Protein AF-A0A1J5MVI3-F1 (afdb_monomer_lite)

Structure (mmCIF, N/CA/C/O backbone):
data_AF-A0A1J5MVI3-F1
#
_entry.id   AF-A0A1J5MVI3-F1
#
loop_
_atom_site.group_PDB
_atom_site.id
_atom_site.type_symbol
_atom_site.label_atom_id
_atom_site.label_alt_id
_atom_site.label_comp_id
_atom_site.label_asym_id
_atom_site.label_entity_id
_atom_site.label_seq_id
_atom_site.pdbx_PDB_ins_code
_atom_site.Cartn_x
_atom_site.Cartn_y
_atom_site.Cartn_z
_atom_site.occupancy
_atom_site.B_iso_or_equiv
_atom_site.auth_seq_id
_atom_site.auth_comp_id
_atom_site.auth_asym_id
_atom_site.auth_atom_id
_atom_site.pdbx_PDB_model_num
ATOM 1 N N . THR A 1 1 ? -4.980 4.158 -11.750 1.00 55.03 1 THR A N 1
ATOM 2 C CA . THR A 1 1 ? -5.540 4.175 -10.381 1.00 55.03 1 THR A CA 1
ATOM 3 C C . THR A 1 1 ? -5.463 2.776 -9.834 1.00 55.03 1 THR A C 1
ATOM 5 O O . THR A 1 1 ? -5.849 1.848 -10.532 1.00 55.03 1 THR A O 1
ATOM 8 N N . ALA A 1 2 ? -4.889 2.605 -8.650 1.00 66.31 2 ALA A N 1
ATOM 9 C CA . ALA A 1 2 ? -4.780 1.292 -8.038 1.00 66.31 2 ALA A CA 1
ATOM 10 C C . ALA A 1 2 ? -6.059 0.984 -7.240 1.00 66.31 2 ALA A C 1
ATOM 12 O O . ALA A 1 2 ? -6.605 1.870 -6.583 1.00 66.31 2 ALA A O 1
ATOM 13 N N . ALA A 1 3 ? -6.581 -0.234 -7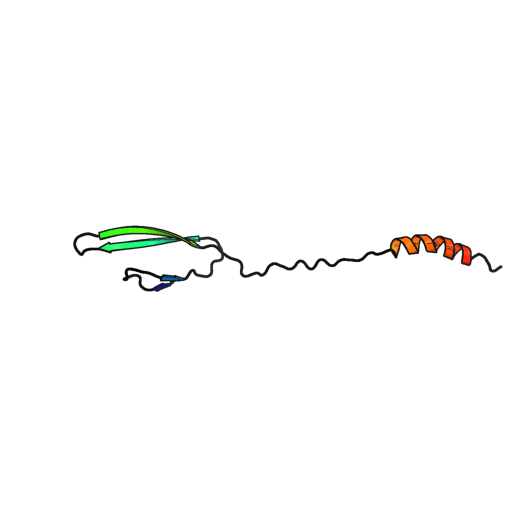.381 1.00 82.12 3 ALA A N 1
ATOM 14 C CA . ALA A 1 3 ? -7.842 -0.648 -6.774 1.00 82.12 3 ALA A CA 1
ATOM 15 C C . ALA A 1 3 ? -7.591 -1.348 -5.431 1.00 82.12 3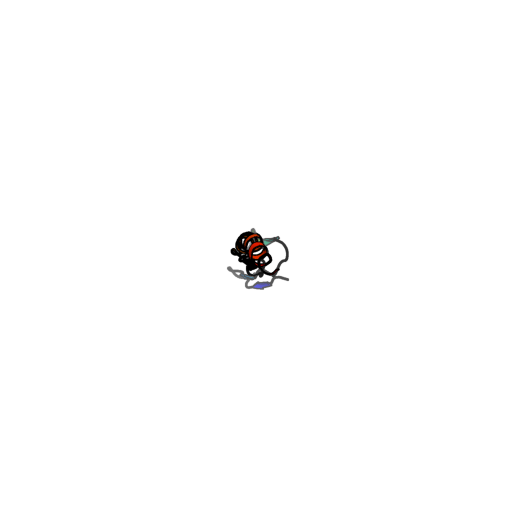 ALA A C 1
ATOM 17 O O . ALA A 1 3 ? -6.659 -2.145 -5.313 1.00 82.12 3 ALA A O 1
ATOM 18 N N . ILE A 1 4 ? -8.444 -1.070 -4.443 1.00 89.88 4 ILE A N 1
ATOM 19 C CA . ILE A 1 4 ? -8.478 -1.781 -3.160 1.00 89.88 4 ILE A CA 1
ATOM 20 C C . ILE A 1 4 ? -9.744 -2.633 -3.125 1.00 89.88 4 ILE A C 1
ATOM 22 O O . ILE A 1 4 ? -10.848 -2.119 -3.306 1.00 89.88 4 ILE A O 1
ATOM 26 N N . ASN A 1 5 ? -9.584 -3.928 -2.869 1.00 93.00 5 ASN A N 1
ATOM 27 C CA . ASN A 1 5 ? -10.688 -4.857 -2.649 1.00 93.00 5 ASN A CA 1
ATOM 28 C C . ASN A 1 5 ? -10.885 -5.089 -1.149 1.00 93.00 5 ASN A C 1
ATOM 30 O O . ASN A 1 5 ? -9.911 -5.294 -0.432 1.00 93.00 5 ASN A O 1
ATOM 34 N N . GLY A 1 6 ? -12.137 -5.093 -0.681 1.00 92.38 6 GLY A N 1
ATOM 35 C CA . GLY A 1 6 ? -12.454 -5.360 0.728 1.00 92.38 6 GLY A CA 1
ATOM 36 C C . GLY A 1 6 ? -12.058 -4.241 1.697 1.00 92.38 6 GLY A C 1
ATOM 37 O O . GLY A 1 6 ? -11.767 -4.525 2.850 1.00 92.38 6 GLY A O 1
ATOM 38 N N . ALA A 1 7 ? -12.048 -2.978 1.255 1.00 91.12 7 ALA A N 1
ATOM 39 C CA . ALA A 1 7 ? -11.682 -1.829 2.097 1.00 91.12 7 ALA A CA 1
ATOM 40 C C . ALA A 1 7 ? -12.553 -1.668 3.364 1.00 91.12 7 ALA A C 1
ATOM 42 O O . ALA A 1 7 ? -12.132 -1.038 4.327 1.00 91.12 7 ALA A O 1
ATOM 43 N N . ASP A 1 8 ? -13.761 -2.233 3.358 1.00 92.19 8 ASP A N 1
ATOM 44 C CA . ASP A 1 8 ? -14.738 -2.244 4.450 1.00 92.19 8 ASP A CA 1
ATOM 45 C C . ASP A 1 8 ? -14.718 -3.546 5.275 1.00 92.19 8 ASP A C 1
ATOM 47 O O . ASP A 1 8 ? -15.579 -3.768 6.130 1.00 92.19 8 ASP A O 1
ATOM 51 N N . LYS A 1 9 ? -13.762 -4.439 5.009 1.00 93.25 9 LYS A N 1
ATOM 52 C CA . LYS A 1 9 ? -13.595 -5.717 5.706 1.00 93.25 9 LYS A CA 1
ATOM 53 C C . LYS A 1 9 ? -12.392 -5.659 6.640 1.00 93.25 9 LYS A C 1
ATOM 55 O O . LYS A 1 9 ? -11.573 -4.750 6.592 1.00 93.25 9 LYS A O 1
ATOM 60 N N . ALA A 1 10 ? -12.262 -6.690 7.474 1.00 92.88 10 ALA A N 1
ATOM 61 C CA . ALA A 1 10 ? -11.080 -6.868 8.315 1.00 92.88 10 ALA A CA 1
ATOM 62 C C . ALA A 1 10 ? -9.787 -7.067 7.498 1.00 92.88 10 ALA A C 1
ATOM 64 O O . ALA A 1 10 ? -8.697 -6.836 8.013 1.00 92.88 10 ALA A O 1
ATOM 65 N N . GLU A 1 11 ? -9.912 -7.492 6.239 1.00 92.56 11 GLU A N 1
ATOM 66 C CA . GLU A 1 11 ? -8.803 -7.698 5.317 1.00 92.56 11 GLU A CA 1
ATOM 67 C C . GLU A 1 11 ? -9.070 -6.949 4.009 1.00 92.56 11 GLU A C 1
ATOM 69 O O . GLU A 1 11 ? -10.082 -7.187 3.343 1.00 92.56 11 GLU A O 1
ATOM 74 N N . ALA A 1 12 ? -8.141 -6.062 3.652 1.00 93.44 12 ALA A N 1
ATOM 75 C CA . ALA A 1 12 ? -8.144 -5.322 2.401 1.00 93.44 12 ALA A CA 1
ATOM 76 C C . ALA A 1 12 ? -6.973 -5.780 1.525 1.00 93.44 12 ALA A C 1
ATOM 78 O O . ALA A 1 12 ? -5.848 -5.941 2.000 1.00 93.44 12 ALA A O 1
ATOM 79 N N . VAL A 1 13 ? -7.234 -5.965 0.233 1.00 92.88 13 VAL A N 1
ATOM 80 C CA . VAL A 1 13 ? -6.246 -6.424 -0.746 1.00 92.88 13 VAL A CA 1
ATOM 81 C C . VAL A 1 13 ? -5.961 -5.314 -1.740 1.00 92.88 13 VAL A C 1
ATOM 83 O O . VAL A 1 13 ? -6.872 -4.730 -2.329 1.00 92.88 13 VAL A O 1
ATOM 86 N N . TYR A 1 14 ? -4.675 -5.068 -1.958 1.00 90.94 14 TYR A N 1
ATOM 87 C CA . TYR A 1 14 ? -4.161 -4.099 -2.909 1.00 90.94 14 TYR A CA 1
ATOM 88 C C . TYR A 1 14 ? -3.279 -4.798 -3.943 1.00 90.94 14 TYR A C 1
ATOM 90 O O . TYR A 1 14 ? -2.438 -5.625 -3.593 1.00 90.94 14 TYR A O 1
ATOM 98 N N . THR A 1 15 ? -3.437 -4.442 -5.217 1.00 90.31 15 THR A N 1
ATOM 99 C CA . THR A 1 15 ? -2.521 -4.874 -6.279 1.00 90.31 15 THR A CA 1
ATOM 100 C C . THR A 1 15 ? -1.656 -3.697 -6.699 1.00 90.31 15 THR A C 1
ATOM 102 O O . THR A 1 15 ? -2.171 -2.671 -7.146 1.00 90.31 15 THR A O 1
ATOM 105 N N . ALA A 1 16 ? -0.340 -3.853 -6.557 1.00 88.31 16 ALA A N 1
ATOM 106 C CA . ALA A 1 16 ? 0.616 -2.831 -6.953 1.00 88.31 16 ALA A CA 1
ATOM 107 C C . ALA A 1 16 ? 0.524 -2.541 -8.466 1.00 88.31 16 ALA A C 1
ATOM 109 O O . ALA A 1 16 ? 0.484 -3.483 -9.262 1.00 88.31 16 ALA A O 1
ATOM 110 N N . PRO A 1 17 ? 0.466 -1.261 -8.880 1.00 85.38 17 PRO A N 1
ATOM 111 C CA . PRO A 1 17 ? 0.467 -0.887 -10.282 1.00 85.38 17 PRO A CA 1
ATOM 112 C C . PRO A 1 17 ? 1.869 -1.017 -10.875 1.00 85.38 17 PRO A C 1
ATOM 114 O O . PRO A 1 17 ? 2.869 -1.050 -10.163 1.00 85.38 17 PRO A O 1
ATOM 117 N N . GLN A 1 18 ? 1.920 -1.006 -12.203 1.00 87.44 18 GLN A N 1
ATOM 118 C CA . GLN A 1 18 ? 3.154 -0.755 -12.936 1.00 87.44 18 GLN A CA 1
ATOM 119 C C . GLN A 1 18 ? 3.604 0.688 -12.673 1.00 87.44 18 GLN A C 1
ATOM 121 O O . GLN A 1 18 ? 2.812 1.624 -12.823 1.00 87.44 18 GLN A O 1
ATOM 126 N N . ILE A 1 19 ? 4.854 0.849 -12.252 1.00 87.88 19 ILE A N 1
ATOM 127 C CA . ILE A 1 19 ? 5.472 2.128 -11.889 1.00 87.88 19 ILE A CA 1
ATOM 128 C C . ILE A 1 19 ? 6.803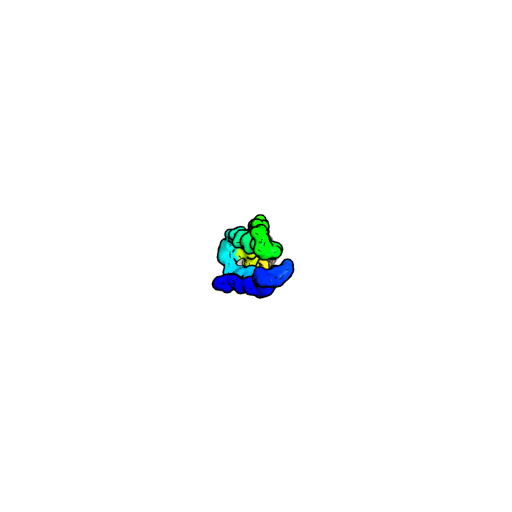 2.271 -12.620 1.00 87.88 19 ILE A C 1
ATOM 130 O O . ILE A 1 19 ? 7.434 1.276 -12.941 1.00 87.88 19 ILE A O 1
ATOM 134 N N . THR A 1 20 ? 7.214 3.507 -12.898 1.00 88.94 20 THR A N 1
ATOM 135 C CA . THR A 1 20 ? 8.500 3.809 -13.552 1.00 88.94 20 THR A CA 1
ATOM 136 C C . THR A 1 20 ? 9.580 4.253 -12.568 1.00 88.94 20 THR A C 1
ATOM 138 O O . THR A 1 20 ? 10.728 4.427 -12.957 1.00 88.94 20 THR A O 1
ATOM 141 N N . GLU A 1 21 ? 9.201 4.504 -11.313 1.00 89.88 21 GLU A N 1
ATOM 142 C CA . GLU A 1 21 ? 10.083 4.924 -10.226 1.00 89.88 21 GLU A CA 1
ATOM 143 C C . GLU A 1 21 ? 9.538 4.384 -8.901 1.00 89.88 21 GLU A C 1
ATOM 145 O O . GLU A 1 21 ? 8.323 4.267 -8.733 1.00 89.88 21 GLU A O 1
ATOM 150 N N . ASN A 1 22 ? 10.434 4.081 -7.955 1.00 93.44 22 ASN A N 1
ATOM 151 C CA . ASN A 1 22 ? 10.063 3.610 -6.618 1.00 93.44 22 ASN A CA 1
ATOM 152 C C . ASN A 1 22 ? 9.155 4.619 -5.907 1.00 93.44 22 ASN A C 1
ATOM 154 O O . ASN A 1 22 ? 9.423 5.821 -5.918 1.00 93.44 22 ASN A O 1
ATOM 158 N N . ALA A 1 23 ? 8.135 4.119 -5.215 1.00 92.75 23 ALA A N 1
ATOM 159 C CA . ALA A 1 23 ? 7.183 4.951 -4.496 1.00 92.75 23 ALA A CA 1
ATOM 160 C C . ALA A 1 23 ? 6.757 4.303 -3.177 1.00 92.75 23 ALA A C 1
ATOM 162 O O . ALA A 1 23 ? 6.588 3.088 -3.094 1.00 92.75 23 ALA A O 1
ATOM 163 N N . THR A 1 24 ? 6.514 5.127 -2.162 1.00 94.31 24 THR A N 1
ATOM 164 C CA . THR A 1 24 ? 5.868 4.698 -0.918 1.00 94.31 24 THR A CA 1
ATOM 165 C C . THR A 1 24 ? 4.404 5.107 -0.965 1.00 94.31 24 THR A C 1
ATOM 167 O O . THR A 1 24 ? 4.078 6.277 -1.169 1.00 94.31 24 THR A O 1
ATOM 170 N N . LEU A 1 25 ? 3.514 4.138 -0.782 1.00 91.75 25 LEU A N 1
ATOM 171 C CA . LEU A 1 25 ? 2.074 4.350 -0.714 1.00 91.75 25 LEU A CA 1
ATOM 172 C C . LEU A 1 25 ? 1.628 4.293 0.742 1.00 91.75 25 LEU A C 1
ATOM 174 O O . LEU A 1 25 ? 1.960 3.344 1.448 1.00 91.75 25 LEU A O 1
ATOM 178 N N . VAL A 1 26 ? 0.874 5.297 1.181 1.00 93.88 26 VAL A N 1
ATOM 179 C CA . VAL A 1 26 ? 0.356 5.378 2.550 1.00 93.88 26 VAL A CA 1
ATOM 180 C C . VAL A 1 26 ? -1.144 5.128 2.523 1.00 93.88 26 VAL A C 1
ATOM 182 O O . VAL A 1 26 ? -1.878 5.789 1.789 1.00 93.88 26 VAL A O 1
ATOM 185 N N . PHE A 1 27 ? -1.589 4.165 3.322 1.00 93.25 27 PHE A N 1
ATOM 186 C CA . PHE A 1 27 ? -2.993 3.825 3.514 1.00 93.25 27 PHE A CA 1
ATOM 187 C C . PHE A 1 27 ? -3.402 4.152 4.947 1.00 93.25 27 PHE A C 1
ATOM 189 O O . PHE A 1 27 ? -2.670 3.840 5.884 1.00 93.25 27 PHE A O 1
ATOM 196 N N . GLU A 1 28 ? -4.583 4.736 5.126 1.00 95.25 28 GLU A N 1
ATOM 197 C CA . GLU A 1 28 ? -5.176 4.954 6.444 1.00 95.25 28 GLU A CA 1
ATOM 198 C C . GLU A 1 28 ? -6.267 3.912 6.695 1.00 95.25 28 GLU A C 1
ATOM 200 O O . GLU A 1 28 ? -7.183 3.737 5.890 1.00 95.25 28 GLU A O 1
ATOM 205 N N . VAL A 1 29 ? -6.165 3.218 7.826 1.00 95.06 29 VAL A N 1
ATOM 206 C CA . VAL A 1 29 ? -7.185 2.291 8.314 1.00 95.06 29 VAL A CA 1
ATOM 207 C C . VAL A 1 29 ? -7.928 2.964 9.452 1.00 95.06 29 VAL A C 1
ATOM 209 O O . VAL A 1 29 ? -7.301 3.393 10.417 1.00 95.06 29 VAL A O 1
ATOM 212 N N . VAL A 1 30 ? -9.256 3.008 9.369 1.00 96.06 30 VAL A N 1
ATOM 213 C CA . VAL A 1 30 ? -10.124 3.563 10.413 1.00 96.06 30 VAL A CA 1
ATOM 214 C C . VAL A 1 30 ? -11.052 2.469 10.924 1.00 96.06 30 VAL A C 1
ATOM 216 O O . VAL A 1 30 ? -11.768 1.843 10.147 1.00 96.06 30 VAL A O 1
ATOM 219 N N . VAL A 1 31 ? -11.062 2.250 12.238 1.00 96.06 31 VAL A N 1
ATOM 220 C CA . VAL A 1 31 ? -11.957 1.296 12.908 1.00 96.06 31 VAL A CA 1
ATOM 221 C C . VAL A 1 31 ? -12.850 2.056 13.879 1.00 96.06 31 VAL A C 1
ATOM 223 O O . VAL A 1 31 ? -12.354 2.867 14.659 1.00 96.06 31 VAL A O 1
ATOM 226 N N . SER A 1 32 ? -14.156 1.783 13.848 1.00 96.38 32 SER A N 1
ATOM 227 C CA . SER A 1 32 ? -15.137 2.389 14.751 1.00 96.38 32 SER A CA 1
ATOM 228 C C . SER A 1 32 ? -15.979 1.333 15.459 1.00 96.38 32 SER A C 1
ATOM 230 O O . SER A 1 32 ? -16.370 0.337 14.854 1.00 96.38 32 SER A O 1
ATOM 232 N N . ASP A 1 33 ? -16.296 1.580 16.729 1.00 95.81 33 ASP A N 1
ATOM 233 C CA . ASP A 1 33 ? -17.253 0.798 17.523 1.00 95.81 33 ASP A CA 1
ATOM 234 C C . ASP A 1 33 ? -18.647 1.460 17.596 1.00 95.81 33 ASP A C 1
ATOM 236 O O . ASP A 1 33 ? -19.506 1.052 18.380 1.00 95.81 33 ASP A O 1
ATOM 240 N N . GLY A 1 34 ? -18.871 2.512 16.799 1.00 96.25 34 GLY A N 1
ATOM 241 C CA . GLY A 1 34 ? -20.095 3.315 16.800 1.00 96.25 34 GLY A CA 1
ATOM 242 C C . GLY A 1 34 ? -20.137 4.419 17.863 1.00 96.25 34 GLY A C 1
ATOM 243 O O . GLY A 1 34 ? -21.086 5.203 17.873 1.00 96.25 34 GLY A O 1
ATOM 244 N N . LYS A 1 35 ? -19.131 4.518 18.741 1.00 96.88 35 LYS A N 1
ATOM 245 C CA . LYS A 1 35 ? -18.984 5.607 19.725 1.00 96.88 35 LYS A CA 1
ATOM 246 C C . LYS A 1 35 ? -17.690 6.383 19.527 1.00 96.88 35 LYS A C 1
ATOM 248 O O . LYS A 1 35 ? -17.685 7.605 19.648 1.00 96.88 35 LYS A O 1
ATOM 253 N N . ALA A 1 36 ? -16.611 5.674 19.231 1.00 96.75 36 ALA A N 1
ATOM 254 C CA . ALA A 1 36 ? -15.302 6.225 18.947 1.00 96.75 36 ALA A CA 1
ATOM 255 C C . ALA A 1 36 ? -14.744 5.625 17.653 1.00 96.75 36 ALA A C 1
ATOM 257 O O . ALA A 1 36 ? -15.210 4.593 17.161 1.00 96.75 36 ALA A O 1
ATOM 258 N N . SER A 1 37 ? -13.728 6.290 17.113 1.00 97.44 3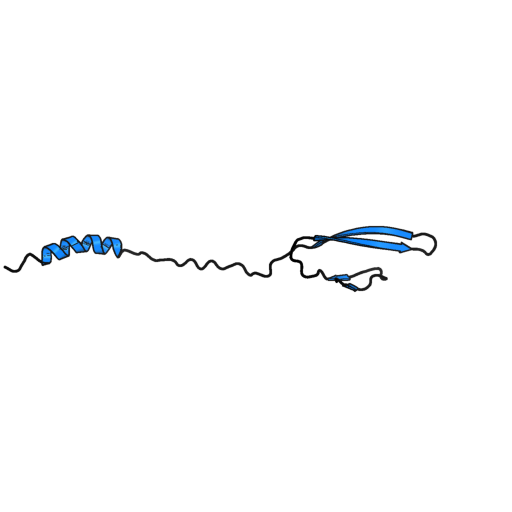7 SER A N 1
ATOM 259 C CA . SER A 1 37 ? -12.962 5.805 15.972 1.00 97.44 37 SER A CA 1
ATOM 260 C C . SER A 1 37 ? -11.479 5.923 16.273 1.00 97.44 37 SER A C 1
ATOM 262 O O . SER A 1 37 ? -11.040 6.879 16.912 1.00 97.44 37 SER A O 1
ATOM 264 N N . VAL A 1 38 ? -10.713 4.951 15.796 1.00 97.62 38 VAL A N 1
ATOM 265 C CA . VAL A 1 38 ? -9.254 4.936 15.874 1.00 97.62 38 VAL A CA 1
ATOM 266 C C . VAL A 1 38 ? -8.721 4.778 14.462 1.00 97.62 38 VAL A C 1
ATOM 268 O O . VAL A 1 38 ? -9.196 3.911 13.726 1.00 97.62 38 VAL A O 1
ATOM 271 N N . SER A 1 39 ? -7.745 5.606 14.093 1.00 97.19 39 SER A N 1
ATOM 272 C CA . SER A 1 39 ? -7.057 5.501 12.812 1.00 97.19 39 SER A CA 1
ATOM 273 C C . SER A 1 39 ? -5.611 5.048 12.966 1.00 97.19 39 SER A C 1
ATOM 275 O O . SER A 1 39 ? -4.982 5.219 14.017 1.00 97.19 39 SER A O 1
ATOM 277 N N . LYS A 1 40 ? -5.089 4.417 11.915 1.00 97.38 40 LYS A N 1
ATOM 278 C CA . LYS A 1 40 ? -3.691 4.013 11.823 1.00 97.38 40 LYS A CA 1
ATOM 279 C C . LYS A 1 40 ? -3.212 4.048 10.381 1.00 97.38 40 LYS A C 1
ATOM 281 O O . LYS A 1 40 ? -3.888 3.547 9.488 1.00 97.38 40 LYS A O 1
ATOM 286 N N . GLU A 1 41 ? -2.017 4.588 10.184 1.00 97.44 41 GLU A N 1
ATOM 287 C CA . GLU A 1 41 ? -1.351 4.597 8.886 1.00 97.44 41 GLU A CA 1
ATOM 288 C C . GLU A 1 41 ? -0.553 3.311 8.648 1.00 97.44 41 GLU A C 1
ATOM 290 O O . GLU A 1 41 ? 0.038 2.727 9.565 1.00 97.44 41 GLU A O 1
ATOM 295 N N . VAL A 1 42 ? -0.527 2.888 7.388 1.00 94.69 42 VAL A N 1
ATOM 296 C CA . VAL A 1 42 ? 0.243 1.758 6.877 1.00 94.69 42 VAL A CA 1
ATOM 297 C C . VAL A 1 42 ? 0.991 2.214 5.632 1.00 94.69 42 VAL A C 1
ATOM 299 O O . VAL A 1 42 ? 0.375 2.580 4.632 1.00 94.69 42 VAL A O 1
ATOM 302 N N . SER A 1 43 ? 2.319 2.158 5.684 1.00 95.62 43 SER A N 1
ATOM 303 C CA . SER A 1 43 ? 3.184 2.482 4.548 1.00 95.62 43 SER A CA 1
ATOM 304 C C . SER A 1 43 ? 3.596 1.216 3.806 1.00 95.62 43 SER A C 1
ATOM 306 O O . SER A 1 43 ? 4.046 0.246 4.417 1.00 95.62 43 SER A O 1
ATOM 308 N N . VAL A 1 44 ? 3.461 1.235 2.484 1.00 93.44 44 VAL A N 1
ATOM 309 C CA . VAL A 1 44 ? 3.824 0.144 1.580 1.00 93.44 44 VAL A CA 1
ATOM 310 C C . VAL A 1 44 ? 4.822 0.667 0.559 1.00 93.44 44 VAL A C 1
ATOM 312 O O . VAL A 1 44 ? 4.492 1.524 -0.261 1.00 93.44 44 VAL A O 1
ATOM 315 N N . ASP A 1 45 ? 6.036 0.127 0.586 1.00 94.38 45 ASP A N 1
ATOM 316 C CA . ASP A 1 45 ? 7.063 0.454 -0.398 1.00 94.38 45 ASP A CA 1
ATOM 317 C C . ASP A 1 45 ? 6.862 -0.373 -1.670 1.00 94.38 45 ASP A C 1
ATOM 319 O O . ASP A 1 45 ? 6.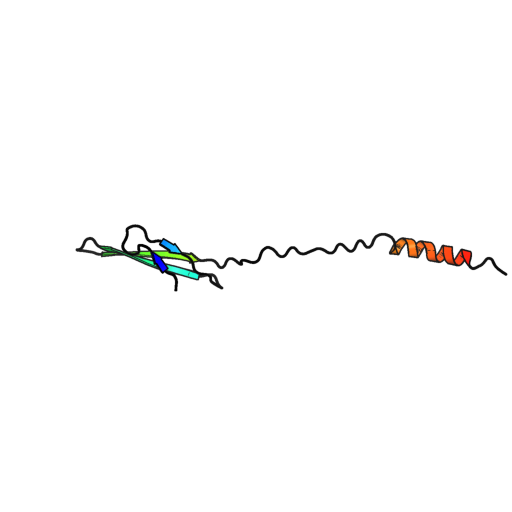976 -1.601 -1.662 1.00 94.38 45 ASP A O 1
ATOM 323 N N . VAL A 1 46 ? 6.589 0.309 -2.779 1.00 92.94 46 VAL A N 1
ATOM 324 C CA . VAL A 1 46 ? 6.459 -0.284 -4.108 1.00 92.94 46 VAL A CA 1
ATOM 325 C C . VAL A 1 46 ? 7.722 0.030 -4.896 1.00 92.94 46 VAL A C 1
ATOM 327 O O . VAL A 1 46 ? 8.099 1.189 -5.073 1.00 92.94 46 VAL A O 1
ATOM 330 N N . ARG A 1 47 ? 8.401 -1.022 -5.351 1.00 92.81 47 ARG A N 1
ATOM 331 C CA . ARG A 1 47 ? 9.648 -0.902 -6.106 1.00 92.81 47 ARG A CA 1
ATOM 332 C C . ARG A 1 47 ? 9.400 -1.122 -7.586 1.00 92.81 47 ARG A C 1
ATOM 334 O O . ARG A 1 47 ? 8.684 -2.054 -7.945 1.00 92.81 47 ARG A O 1
ATOM 341 N N . ASP A 1 48 ? 10.020 -0.287 -8.409 1.00 90.88 48 ASP A N 1
ATOM 342 C CA . ASP A 1 48 ? 10.118 -0.536 -9.839 1.00 90.88 48 ASP A CA 1
ATOM 343 C C . ASP A 1 48 ? 11.049 -1.735 -10.056 1.00 90.88 48 ASP A C 1
ATOM 345 O O . ASP A 1 48 ? 12.212 -1.742 -9.636 1.00 90.88 48 ASP A O 1
ATOM 349 N N . VAL A 1 49 ? 10.500 -2.784 -10.658 1.00 85.50 49 VAL A N 1
ATOM 350 C CA . VAL A 1 49 ? 11.232 -3.985 -11.038 1.00 85.50 49 VAL A CA 1
ATOM 351 C C . VAL A 1 49 ? 11.215 -4.053 -12.555 1.00 85.50 49 VAL A C 1
ATOM 353 O O . VAL A 1 49 ? 10.182 -4.264 -13.177 1.00 85.50 49 VAL A O 1
ATOM 356 N N . SER A 1 50 ? 12.379 -3.838 -13.166 1.00 76.31 50 SER A N 1
ATOM 357 C CA . SER A 1 50 ? 12.505 -3.899 -14.619 1.00 76.31 50 SER A CA 1
ATOM 358 C C . SER A 1 50 ? 12.173 -5.303 -15.131 1.00 76.31 50 SER A C 1
ATOM 360 O O . SER A 1 50 ? 12.854 -6.265 -14.782 1.00 76.31 50 SER A O 1
ATOM 362 N N . ASP A 1 51 ? 11.213 -5.406 -16.051 1.00 67.75 51 ASP A N 1
ATOM 363 C CA . ASP A 1 51 ? 10.863 -6.648 -16.766 1.00 67.75 51 ASP A CA 1
ATOM 364 C C . ASP A 1 51 ? 11.942 -7.104 -17.775 1.00 67.75 51 ASP A C 1
ATOM 366 O O . ASP A 1 51 ? 11.765 -8.061 -18.535 1.00 67.75 51 ASP A O 1
ATOM 370 N N . LYS A 1 52 ? 13.082 -6.409 -17.835 1.00 60.03 52 LYS A N 1
ATOM 371 C CA . LYS A 1 52 ? 14.181 -6.747 -18.738 1.00 60.03 52 LYS A CA 1
ATOM 372 C C . LYS A 1 52 ? 14.940 -7.945 -18.171 1.00 60.03 52 LYS A C 1
ATOM 374 O O . LYS A 1 52 ? 15.673 -7.825 -17.192 1.00 60.03 52 LYS A O 1
ATOM 379 N N . ALA A 1 53 ? 14.784 -9.098 -18.823 1.00 59.78 53 ALA A N 1
ATOM 380 C CA . ALA A 1 53 ? 15.695 -10.228 -18.660 1.00 59.78 53 ALA A CA 1
ATOM 381 C C . ALA A 1 53 ? 17.154 -9.735 -18.760 1.00 59.78 53 ALA A C 1
ATOM 383 O O . ALA A 1 53 ? 17.414 -8.809 -19.535 1.00 59.78 53 ALA A O 1
ATOM 384 N N . PRO A 1 54 ? 18.103 -10.316 -18.003 1.00 64.19 54 PRO A N 1
ATOM 385 C CA . PRO A 1 54 ? 19.490 -9.876 -18.050 1.00 64.19 54 PRO A CA 1
ATOM 386 C C . PRO A 1 54 ? 19.986 -9.926 -19.496 1.00 64.19 54 PRO A C 1
ATOM 388 O O . PRO A 1 54 ? 19.881 -10.967 -20.150 1.00 64.19 54 PRO A O 1
ATOM 391 N N . ASP A 1 55 ? 20.510 -8.802 -19.991 1.00 58.91 55 ASP A N 1
ATOM 392 C CA . ASP A 1 55 ? 21.174 -8.743 -21.288 1.00 58.91 55 ASP A CA 1
ATOM 393 C C . ASP A 1 55 ? 22.312 -9.769 -21.265 1.00 58.91 55 ASP A C 1
ATOM 395 O O . ASP A 1 55 ? 23.345 -9.575 -20.620 1.00 58.91 55 ASP A O 1
ATOM 399 N N . VAL A 1 56 ? 22.114 -10.906 -21.937 1.00 62.69 56 VAL A N 1
ATOM 400 C CA . VAL A 1 56 ? 23.183 -11.873 -22.170 1.00 62.69 56 VAL A CA 1
ATOM 401 C C . VAL A 1 56 ? 24.175 -11.169 -23.079 1.00 62.69 56 VAL A C 1
ATOM 403 O O . VAL A 1 56 ? 24.011 -11.137 -24.300 1.00 62.69 56 VAL A O 1
ATOM 406 N N . VAL A 1 57 ? 25.197 -10.564 -22.476 1.00 60.53 57 VAL A N 1
ATOM 407 C CA . VAL A 1 57 ? 26.333 -9.998 -23.192 1.00 60.53 57 VAL A CA 1
ATOM 408 C C . VAL A 1 57 ? 26.979 -11.165 -23.928 1.00 60.53 57 VAL A C 1
ATOM 410 O O . VAL A 1 57 ? 27.722 -11.958 -23.353 1.00 60.53 57 VAL A O 1
ATOM 413 N N . LYS A 1 58 ? 26.631 -11.338 -25.204 1.00 57.03 58 LYS A N 1
ATOM 414 C CA . LYS A 1 58 ? 27.238 -12.349 -26.061 1.00 57.03 58 LYS A CA 1
ATOM 415 C C . LYS A 1 58 ? 28.679 -11.912 -26.282 1.00 57.03 58 LYS A C 1
ATOM 417 O O . LYS A 1 58 ? 28.960 -11.151 -27.204 1.00 57.03 58 LYS A O 1
ATOM 422 N N . SER A 1 59 ? 29.586 -12.361 -25.418 1.00 55.38 59 SER A N 1
ATOM 423 C CA . SER A 1 59 ? 31.018 -12.239 -25.650 1.00 55.38 59 SER A CA 1
ATOM 424 C C . SER A 1 59 ? 31.329 -12.954 -26.959 1.00 55.38 59 SER A C 1
ATOM 426 O O . SER A 1 59 ? 31.363 -14.182 -27.028 1.00 55.38 59 SER A O 1
ATOM 428 N N . SER A 1 60 ? 31.517 -12.188 -28.028 1.00 54.25 60 SER A N 1
ATOM 429 C CA . SER A 1 60 ? 32.163 -12.683 -29.230 1.00 54.25 60 SER A CA 1
ATOM 430 C C . SER A 1 60 ? 33.616 -12.971 -28.865 1.00 54.25 60 SER A C 1
ATOM 432 O O . SER A 1 60 ? 34.460 -12.080 -28.806 1.00 54.25 60 SER A O 1
ATOM 434 N N . SER A 1 61 ? 33.923 -14.231 -28.575 1.00 53.44 61 SER A N 1
ATOM 435 C CA . SER A 1 61 ? 35.305 -14.683 -28.509 1.00 53.44 61 SER A CA 1
ATOM 436 C C . SER A 1 61 ? 35.893 -14.614 -29.920 1.00 53.44 61 SER A C 1
ATOM 438 O O . SER A 1 61 ? 35.681 -15.498 -30.750 1.00 53.44 61 SER A O 1
ATOM 440 N N . SER A 1 62 ? 36.637 -13.550 -30.232 1.00 54.19 62 SER A N 1
ATOM 441 C CA . SER A 1 62 ? 37.531 -13.589 -31.386 1.00 54.19 62 SER A CA 1
ATOM 442 C C . SER A 1 62 ? 38.712 -14.485 -31.013 1.00 54.19 62 SER A C 1
ATOM 444 O O . SER A 1 62 ? 39.650 -14.100 -30.318 1.00 54.19 62 SER A O 1
ATOM 446 N N . SER A 1 63 ? 38.632 -15.750 -31.427 1.00 61.41 63 SER A N 1
ATOM 447 C CA . SER A 1 63 ? 39.753 -16.683 -31.352 1.00 61.41 63 SER A CA 1
ATOM 448 C C . SER A 1 63 ? 40.807 -16.249 -32.371 1.00 61.41 63 SER A C 1
ATOM 450 O O . SER A 1 63 ? 40.865 -16.727 -33.502 1.00 61.41 63 SER A O 1
ATOM 452 N N . SER A 1 64 ? 41.616 -15.267 -31.975 1.00 62.78 64 SER A N 1
ATOM 453 C CA . SER A 1 64 ? 42.804 -14.802 -32.690 1.00 62.78 64 SER A CA 1
ATOM 454 C C . SER A 1 64 ? 43.941 -15.802 -32.447 1.00 62.78 64 SER A C 1
ATOM 456 O O . SER A 1 64 ? 44.950 -15.519 -31.805 1.00 62.78 64 SER A O 1
ATOM 458 N N . GLY A 1 65 ? 43.714 -17.050 -32.855 1.00 60.50 65 GLY A N 1
ATOM 459 C CA . GLY A 1 65 ? 44.674 -18.135 -32.714 1.00 60.50 65 GLY A CA 1
ATOM 460 C C . GLY A 1 65 ? 45.762 -18.022 -33.773 1.00 60.50 65 GLY A C 1
ATOM 461 O O . GLY A 1 65 ? 45.426 -17.816 -34.930 1.00 60.50 65 GLY A O 1
ATOM 462 N N . ALA A 1 66 ? 47.026 -18.162 -33.353 1.00 61.53 66 ALA A N 1
ATOM 463 C CA . ALA A 1 66 ? 48.268 -18.571 -34.043 1.00 61.53 66 ALA A CA 1
ATOM 464 C C . ALA A 1 66 ? 48.596 -18.123 -35.491 1.00 61.53 66 ALA A C 1
ATOM 466 O O . ALA A 1 66 ? 49.769 -18.119 -35.850 1.00 61.53 66 ALA A O 1
ATOM 467 N N . MET A 1 67 ? 47.647 -17.714 -36.327 1.00 66.81 67 MET A N 1
ATOM 468 C CA . MET A 1 67 ? 47.834 -17.268 -37.708 1.00 66.81 67 MET A CA 1
ATOM 469 C C . MET A 1 67 ? 48.724 -16.018 -37.780 1.00 66.81 67 MET A C 1
ATOM 471 O O . MET A 1 67 ? 49.545 -15.889 -38.689 1.00 66.81 67 MET A O 1
ATOM 475 N N . GLY A 1 68 ? 48.641 -15.137 -36.776 1.00 69.44 68 GLY A N 1
ATOM 476 C CA . GLY A 1 68 ? 49.543 -13.989 -36.649 1.00 69.44 68 GLY A CA 1
ATOM 477 C C . GLY A 1 68 ? 51.002 -14.398 -36.411 1.00 69.44 68 GLY A C 1
ATOM 478 O O . GLY A 1 68 ? 51.905 -13.825 -37.010 1.00 69.44 68 GLY A O 1
ATOM 479 N N . LEU A 1 69 ? 51.244 -15.441 -35.609 1.00 70.50 69 LEU A N 1
ATOM 480 C CA . LEU A 1 69 ? 52.601 -15.921 -35.317 1.00 70.50 69 LEU A CA 1
ATOM 481 C C . LEU A 1 69 ? 53.155 -16.829 -36.426 1.00 70.50 69 LEU A C 1
ATOM 483 O O . LEU A 1 69 ? 54.325 -16.727 -36.786 1.00 70.50 69 LEU A O 1
ATOM 487 N N . ILE A 1 70 ? 52.317 -17.688 -37.013 1.00 74.62 70 ILE A N 1
ATOM 488 C CA . ILE A 1 70 ? 52.713 -18.595 -38.100 1.00 74.62 70 ILE A CA 1
ATOM 489 C C . ILE A 1 70 ? 53.050 -17.806 -39.370 1.00 74.62 70 ILE A C 1
ATOM 491 O O . ILE A 1 70 ? 54.021 -18.134 -40.050 1.00 74.62 70 ILE A O 1
ATOM 495 N N . SER A 1 71 ? 52.311 -16.734 -39.679 1.00 77.31 71 SER A N 1
ATOM 496 C CA . SER A 1 71 ? 52.647 -15.871 -40.821 1.00 77.31 71 SER A CA 1
ATOM 497 C C . SER A 1 71 ? 54.009 -15.186 -40.647 1.00 77.31 71 SER A C 1
ATOM 499 O O . SER A 1 71 ? 54.786 -15.146 -41.599 1.00 77.31 71 SER A O 1
ATOM 501 N N . LEU A 1 72 ? 54.360 -14.759 -39.428 1.00 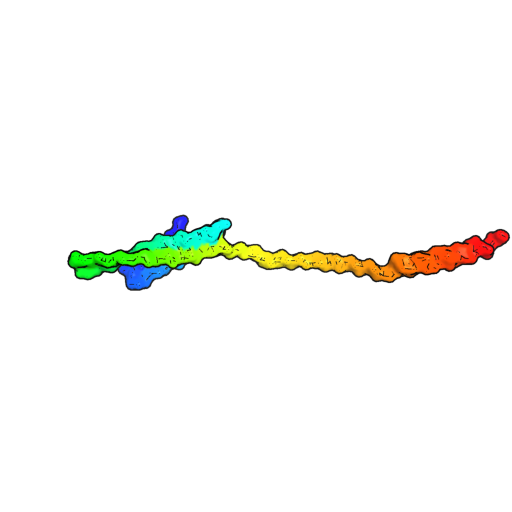77.31 72 LEU A N 1
ATOM 502 C CA . LEU A 1 72 ? 55.669 -14.173 -39.115 1.00 77.31 72 LEU A CA 1
ATOM 503 C C . LEU A 1 72 ? 56.817 -15.180 -39.317 1.00 77.31 72 LEU A C 1
ATOM 505 O O . LEU A 1 72 ? 57.879 -14.812 -39.818 1.00 77.31 72 LEU A O 1
ATOM 509 N N . LEU A 1 73 ? 56.586 -16.463 -39.023 1.00 80.25 73 LEU A N 1
ATOM 510 C CA . LEU A 1 73 ? 57.572 -17.526 -39.245 1.00 80.25 73 LEU A CA 1
ATOM 511 C C . LEU A 1 73 ? 57.714 -17.913 -40.729 1.00 80.25 73 LEU A C 1
ATOM 513 O O . LEU A 1 73 ? 58.807 -18.249 -41.179 1.00 80.25 73 LEU A O 1
ATOM 517 N N . LEU A 1 74 ? 56.634 -17.858 -41.516 1.00 79.25 74 LEU A N 1
ATOM 518 C CA . LEU A 1 74 ? 56.645 -18.297 -42.917 1.00 79.25 74 LEU A CA 1
ATOM 519 C C . LEU A 1 74 ? 57.191 -17.255 -43.905 1.00 79.25 74 LEU A C 1
ATOM 521 O O . LEU A 1 74 ? 57.710 -17.647 -44.950 1.00 79.25 74 LEU A O 1
ATOM 525 N N . ILE A 1 75 ? 57.129 -15.955 -43.599 1.00 81.12 75 ILE A N 1
ATOM 526 C CA . ILE A 1 75 ? 57.676 -14.885 -44.459 1.00 81.12 75 ILE A CA 1
ATOM 527 C C . ILE A 1 75 ? 59.175 -15.085 -44.789 1.00 81.12 75 ILE A C 1
ATOM 529 O O . ILE A 1 75 ? 59.520 -15.058 -45.977 1.00 81.12 75 ILE A O 1
ATOM 533 N N . PRO A 1 76 ? 60.079 -15.352 -43.821 1.00 75.06 76 PRO A N 1
ATOM 534 C CA . PRO A 1 76 ? 61.487 -15.598 -44.135 1.00 75.06 76 PRO A CA 1
ATOM 535 C C . PRO A 1 76 ? 61.712 -16.915 -44.902 1.00 75.06 76 PRO A C 1
ATOM 537 O O . PRO A 1 76 ? 62.534 -16.950 -45.820 1.00 75.06 76 PRO A O 1
ATOM 540 N N . LEU A 1 77 ? 60.951 -17.984 -44.623 1.00 78.12 77 LEU A N 1
ATOM 541 C CA . LEU A 1 77 ? 61.058 -19.240 -45.387 1.00 78.12 77 LEU A CA 1
ATOM 542 C C . LEU A 1 77 ? 60.561 -19.094 -46.835 1.00 78.12 77 LEU A C 1
ATOM 544 O O . LEU A 1 77 ? 61.156 -19.654 -47.760 1.00 78.12 77 LEU A O 1
ATOM 548 N N . ALA A 1 78 ? 59.504 -18.311 -47.058 1.00 79.12 78 ALA A N 1
ATOM 549 C CA . ALA A 1 78 ? 59.008 -17.999 -48.395 1.00 79.12 78 ALA A CA 1
ATOM 550 C C . ALA A 1 78 ? 60.034 -17.183 -49.205 1.00 79.12 78 ALA A C 1
ATOM 552 O O . ALA A 1 78 ? 60.181 -17.406 -50.411 1.00 79.12 78 ALA A O 1
ATOM 553 N N . MET A 1 79 ? 60.800 -16.301 -48.546 1.00 74.75 79 MET A N 1
ATOM 554 C CA . MET A 1 79 ? 61.916 -15.582 -49.171 1.00 74.75 79 MET A CA 1
ATOM 555 C C . MET A 1 79 ? 63.076 -16.507 -49.571 1.00 74.75 79 MET A C 1
ATOM 557 O O . MET A 1 79 ? 63.644 -16.315 -50.648 1.00 74.75 79 MET A O 1
ATOM 561 N N . LEU A 1 80 ? 63.381 -17.559 -48.800 1.00 72.19 80 LEU A N 1
ATOM 562 C CA . LEU A 1 80 ? 64.393 -18.557 -49.192 1.00 72.19 80 LEU A CA 1
ATOM 563 C C . LEU A 1 80 ? 63.976 -19.367 -50.427 1.00 72.19 80 LEU A C 1
ATOM 565 O O . LEU A 1 80 ? 64.824 -19.761 -51.229 1.00 72.19 80 LEU A O 1
ATOM 569 N N . ARG A 1 81 ? 62.672 -19.580 -50.629 1.00 68.62 81 ARG A N 1
ATOM 570 C CA . ARG A 1 81 ? 62.166 -20.326 -51.790 1.00 68.62 81 ARG A CA 1
ATOM 571 C C . ARG A 1 81 ? 62.239 -19.527 -53.097 1.00 68.62 81 ARG A C 1
ATOM 573 O O . ARG A 1 81 ? 62.255 -20.127 -54.168 1.00 68.62 81 ARG A O 1
ATOM 580 N N . ARG A 1 82 ? 62.324 -18.192 -53.026 1.00 69.12 82 ARG A N 1
ATOM 581 C CA . ARG A 1 82 ? 62.381 -17.306 -54.205 1.00 69.12 82 ARG A CA 1
ATOM 582 C C . ARG A 1 82 ? 63.771 -17.124 -54.812 1.00 69.12 82 ARG A C 1
ATOM 584 O O . ARG A 1 82 ? 63.853 -16.600 -55.915 1.00 69.12 82 ARG A O 1
ATOM 591 N N . LYS A 1 83 ? 64.844 -17.563 -54.146 1.00 61.28 83 LYS A N 1
ATOM 592 C CA . LYS A 1 83 ? 66.230 -17.354 -54.614 1.00 61.28 83 LYS A CA 1
ATOM 593 C C . LYS A 1 83 ? 66.922 -18.589 -55.203 1.00 61.28 83 LYS A C 1
ATOM 595 O O . LYS A 1 83 ? 68.137 -18.602 -55.349 1.00 61.28 83 LYS A O 1
ATOM 600 N N . LYS A 1 84 ? 66.160 -19.613 -55.600 1.00 65.25 84 LYS A N 1
ATOM 601 C CA . LYS A 1 84 ? 66.652 -20.681 -56.485 1.00 65.25 84 LYS A CA 1
ATOM 602 C C . LYS A 1 84 ? 65.827 -20.714 -57.761 1.00 65.25 84 LYS A C 1
ATOM 604 O O . LYS A 1 84 ? 64.906 -21.517 -57.872 1.00 65.25 84 LYS A O 1
ATOM 609 N N . ARG A 1 85 ? 66.159 -19.815 -58.689 1.00 60.38 85 ARG A N 1
ATOM 610 C CA . ARG A 1 85 ? 65.996 -19.957 -60.142 1.00 60.38 85 ARG A CA 1
ATOM 611 C C . ARG A 1 85 ? 66.671 -18.761 -60.828 1.00 60.38 85 ARG A C 1
ATOM 613 O O . ARG A 1 85 ? 66.130 -17.664 -60.762 1.00 60.38 85 ARG A O 1
ATOM 620 N N . PHE A 1 86 ? 67.795 -19.080 -61.479 1.00 53.66 86 PHE A N 1
ATOM 621 C CA . PHE A 1 86 ? 68.767 -18.245 -62.201 1.00 53.66 86 PHE A CA 1
ATOM 622 C C . PHE A 1 86 ? 69.685 -17.369 -61.348 1.00 53.66 86 PHE A C 1
ATOM 624 O O . PHE A 1 86 ? 69.197 -16.436 -60.678 1.00 53.66 86 PHE A O 1
#

Foldseek 3Di:
DWDWDPLVHPDIDTDDDADPAKDKDKDKRWDDPPPDIDIDIDIDIDGHDDPDDPPPPPPPPPCPPDPVVVVVVVVVVVVVVPPPDD

Sequence (86 aa):
TAAINGADKAEAVYTAPQITENATLVFEVVVSDGKASVSKEVSVDVRDVSDKAPDVVKSSSSSSGAMGLISLLLIPLAMLRRKKRF

Radius of gyration: 36.32 Å; chains: 1; bounding box: 89×27×82 Å

Secondary structure (DSSP, 8-state):
---EE-TTSS--EE-PPP-SS-EEEEEEEEEE-SS-EEEEEEEEEE-------------------SHHHHHHHHHHHHHHHTT---

pLDDT: mean 80.84, std 14.64, range [53.44, 97.62]